Protein AF-A0A2H0A4C7-F1 (afdb_monomer_lite)

Secondary structure (DSSP, 8-state):
--------PPPHHHHHHTSTT-------SHHHHHHHHHHHHHHHHHHHHHHHHTTTS-HHHHHHHHHHHHHHHHHHHHHHHHHHHHTT------HHHHHHHHHHTT-----------

Foldseek 3Di:
DDPPPPPPDDDPVRVQCPDPPDDDDDDPDPVVVVVVVVVVVCVVVVVVLVVCCVPPDDCVVSVVVVVVVLVVVLVVVVVVVVVCVVVVHDDDDDPVSVVVVCVVVVNPPPPDDDDDD

Structure (mmCIF, N/CA/C/O backbone):
data_AF-A0A2H0A4C7-F1
#
_entry.id   AF-A0A2H0A4C7-F1
#
loop_
_atom_site.group_PDB
_atom_site.id
_atom_site.type_symbol
_atom_site.label_atom_id
_atom_site.label_alt_id
_atom_site.label_comp_id
_atom_site.label_asym_id
_atom_site.label_entity_id
_atom_site.label_seq_id
_atom_site.pdbx_PDB_ins_code
_atom_site.Cartn_x
_atom_site.Cartn_y
_atom_site.Cartn_z
_atom_site.occupancy
_atom_site.B_iso_or_equiv
_atom_site.auth_seq_id
_atom_site.auth_comp_id
_atom_site.auth_asym_id
_atom_site.auth_atom_id
_atom_site.pdbx_PDB_model_num
ATOM 1 N N . MET A 1 1 ? 26.848 44.836 -17.345 1.00 41.00 1 MET A N 1
ATOM 2 C CA . MET A 1 1 ? 26.054 43.638 -17.680 1.00 41.00 1 MET A CA 1
ATOM 3 C C . MET A 1 1 ? 26.063 42.767 -16.439 1.00 41.00 1 MET A C 1
ATOM 5 O O . MET A 1 1 ? 27.099 42.213 -16.112 1.00 41.00 1 MET A O 1
ATOM 9 N N . THR A 1 2 ? 24.997 42.827 -15.647 1.00 44.28 2 THR A N 1
ATOM 10 C CA . THR A 1 2 ? 24.895 42.146 -14.350 1.00 44.28 2 THR A CA 1
ATOM 11 C C . THR A 1 2 ? 24.434 40.711 -14.560 1.00 44.28 2 THR A C 1
ATOM 13 O O . THR A 1 2 ? 23.255 40.490 -14.827 1.00 44.28 2 THR A O 1
ATOM 16 N N . ASP A 1 3 ? 25.358 39.763 -14.414 1.00 50.16 3 ASP A N 1
ATOM 17 C CA . ASP A 1 3 ? 25.039 38.367 -14.116 1.00 50.16 3 ASP A CA 1
ATOM 18 C C . ASP A 1 3 ? 24.463 38.318 -12.696 1.00 50.16 3 ASP A C 1
ATOM 20 O O . ASP A 1 3 ? 25.186 38.291 -11.699 1.00 50.16 3 ASP A O 1
ATOM 24 N N . GLN A 1 4 ? 23.137 38.390 -12.588 1.00 51.06 4 GLN A N 1
ATOM 25 C CA . GLN A 1 4 ? 22.457 37.974 -11.369 1.00 51.06 4 GLN A CA 1
ATOM 26 C C . GLN A 1 4 ? 22.345 36.457 -11.419 1.00 51.06 4 GLN A C 1
ATOM 28 O O . GLN A 1 4 ? 21.366 35.906 -11.916 1.00 51.06 4 GLN A O 1
ATOM 33 N N . ASN A 1 5 ? 23.378 35.797 -10.903 1.00 56.12 5 ASN A N 1
ATOM 34 C CA . ASN A 1 5 ? 23.313 34.398 -10.521 1.00 56.12 5 ASN A CA 1
ATOM 35 C C . ASN A 1 5 ? 22.269 34.294 -9.396 1.00 56.12 5 ASN A C 1
ATOM 37 O O . ASN A 1 5 ? 22.559 34.549 -8.227 1.00 56.12 5 ASN A O 1
ATOM 41 N N . GLN A 1 6 ? 21.013 34.050 -9.772 1.00 57.16 6 GLN A N 1
ATOM 42 C CA . GLN A 1 6 ? 19.951 33.741 -8.828 1.00 57.16 6 GLN A CA 1
ATOM 43 C C . GLN A 1 6 ? 20.230 32.342 -8.298 1.00 57.16 6 GLN A C 1
ATOM 45 O O . GLN A 1 6 ? 19.852 31.345 -8.910 1.00 57.16 6 GLN A O 1
ATOM 50 N N . ASP A 1 7 ? 20.899 32.287 -7.151 1.00 58.66 7 ASP A N 1
ATOM 51 C CA . ASP A 1 7 ? 20.872 31.130 -6.268 1.00 58.66 7 ASP A CA 1
ATOM 52 C C . ASP A 1 7 ? 19.420 30.978 -5.782 1.00 58.66 7 ASP A C 1
ATOM 54 O O . ASP A 1 7 ? 19.006 31.479 -4.733 1.00 58.66 7 ASP A O 1
ATOM 58 N N . ALA A 1 8 ? 18.583 30.380 -6.630 1.00 68.50 8 ALA A N 1
ATOM 59 C CA . ALA A 1 8 ? 17.245 29.977 -6.262 1.00 68.50 8 ALA A CA 1
ATOM 60 C C . ALA A 1 8 ? 17.425 28.850 -5.248 1.00 68.50 8 ALA A C 1
ATOM 62 O O . ALA A 1 8 ? 17.755 27.721 -5.610 1.00 68.50 8 ALA A O 1
ATOM 63 N N . GLY A 1 9 ? 17.286 29.191 -3.965 1.00 74.50 9 GLY A N 1
ATOM 64 C CA . GLY A 1 9 ? 17.350 28.226 -2.875 1.00 74.50 9 GLY A CA 1
ATOM 65 C C . GLY A 1 9 ? 16.473 26.996 -3.153 1.00 74.50 9 GLY A C 1
ATOM 66 O O . GLY A 1 9 ? 15.562 27.055 -3.985 1.00 74.50 9 GLY A O 1
ATOM 67 N N . PRO A 1 10 ? 16.734 25.873 -2.463 1.00 78.25 10 PRO A N 1
ATOM 68 C CA . PRO A 1 10 ? 16.099 24.600 -2.770 1.00 78.25 10 PRO A CA 1
ATOM 69 C C . PRO A 1 10 ? 14.579 24.750 -2.825 1.00 78.25 10 PRO A C 1
ATOM 71 O O . PRO A 1 10 ? 13.953 25.341 -1.942 1.00 78.25 10 PRO A O 1
ATOM 74 N N . SER A 1 11 ? 13.985 24.208 -3.882 1.00 79.50 11 SER A N 1
ATOM 75 C CA . SER A 1 11 ? 12.546 24.222 -4.090 1.00 79.50 11 SER A CA 1
ATOM 76 C C . SER A 1 11 ? 11.823 23.558 -2.915 1.00 79.50 11 SER A C 1
ATOM 78 O O . SER A 1 11 ? 12.353 22.681 -2.230 1.00 79.50 11 SER A O 1
ATOM 80 N N . ARG A 1 12 ? 10.552 23.919 -2.700 1.00 76.44 12 ARG A N 1
ATOM 81 C CA . ARG A 1 12 ? 9.702 23.312 -1.658 1.00 76.44 12 ARG A CA 1
ATOM 82 C C . ARG A 1 12 ? 9.726 21.776 -1.696 1.00 76.44 12 ARG A C 1
ATOM 84 O O . ARG A 1 12 ? 9.664 21.139 -0.648 1.00 76.44 12 ARG A O 1
ATOM 91 N N . TRP A 1 13 ? 9.815 21.191 -2.888 1.00 73.94 13 TRP A N 1
ATOM 92 C CA . TRP A 1 13 ? 9.877 19.743 -3.082 1.00 73.94 13 TRP A CA 1
ATOM 93 C C . TRP A 1 13 ? 11.228 19.152 -2.683 1.00 73.94 13 TRP A C 1
ATOM 95 O O . TRP A 1 13 ? 11.253 18.086 -2.078 1.00 73.94 13 TRP A O 1
ATOM 105 N N . GLU A 1 14 ? 12.332 19.856 -2.937 1.00 74.44 14 GLU A N 1
ATOM 106 C CA . GLU A 1 14 ? 13.662 19.455 -2.468 1.00 74.44 14 GLU A CA 1
ATOM 107 C C . GLU A 1 14 ? 13.789 19.571 -0.950 1.00 74.44 14 GLU A C 1
ATOM 109 O O . GLU A 1 14 ? 14.387 18.700 -0.325 1.00 74.44 14 GLU A O 1
ATOM 114 N N . ILE A 1 15 ? 13.196 20.601 -0.340 1.00 78.06 15 ILE A N 1
ATOM 115 C CA . ILE A 1 15 ? 13.140 20.739 1.122 1.00 78.06 15 ILE A CA 1
ATOM 116 C C . ILE A 1 15 ? 12.343 19.576 1.723 1.00 78.06 15 ILE A C 1
ATOM 118 O O . ILE A 1 15 ? 12.832 18.897 2.619 1.00 78.06 15 ILE A O 1
ATOM 122 N N . LEU A 1 16 ? 11.155 19.286 1.183 1.00 75.12 16 LEU A N 1
ATOM 123 C CA . LEU A 1 16 ? 10.336 18.163 1.646 1.00 75.12 16 LEU A CA 1
ATOM 124 C C . LEU A 1 16 ? 11.023 16.813 1.423 1.00 75.12 16 LEU A C 1
ATOM 126 O O . LEU A 1 16 ? 10.935 15.953 2.288 1.00 75.12 16 LEU A O 1
ATOM 130 N N . ALA A 1 17 ? 11.740 16.616 0.315 1.00 74.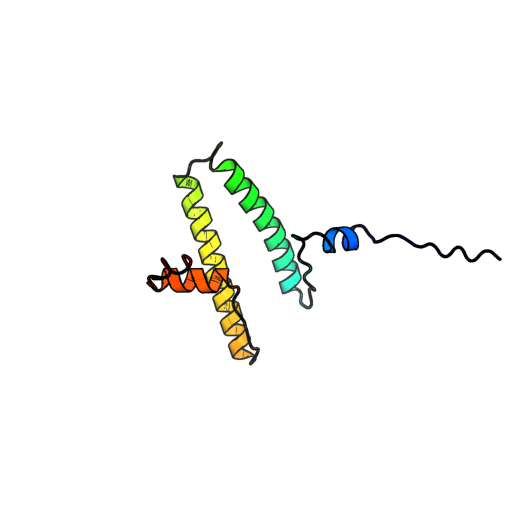56 17 ALA A N 1
ATOM 131 C CA . ALA A 1 17 ? 12.488 15.385 0.059 1.00 74.56 17 ALA A CA 1
ATOM 132 C C . ALA A 1 17 ? 13.660 15.173 1.036 1.00 74.56 17 ALA A C 1
ATOM 134 O O . ALA A 1 17 ? 14.092 14.036 1.224 1.00 74.56 17 ALA A O 1
ATOM 135 N N . ARG A 1 18 ? 14.163 16.245 1.664 1.00 77.56 18 ARG A N 1
ATOM 136 C CA . ARG A 1 18 ? 15.215 16.190 2.694 1.00 77.56 18 ARG A CA 1
ATOM 137 C C . ARG A 1 18 ? 14.682 15.823 4.081 1.00 77.56 18 ARG A C 1
ATOM 139 O O . ARG A 1 18 ? 15.479 15.490 4.956 1.00 77.56 18 ARG A O 1
ATOM 146 N N . GLU A 1 19 ? 13.368 15.854 4.294 1.00 82.00 19 GLU A N 1
ATOM 147 C CA . GLU A 1 19 ? 12.765 15.437 5.561 1.00 82.00 19 GLU A CA 1
ATOM 148 C C . GLU A 1 19 ? 13.007 13.944 5.819 1.00 82.00 19 GLU A C 1
ATOM 150 O O . GLU A 1 19 ? 12.793 13.098 4.950 1.00 82.00 19 GLU A O 1
ATOM 155 N N . ARG A 1 20 ? 13.378 13.58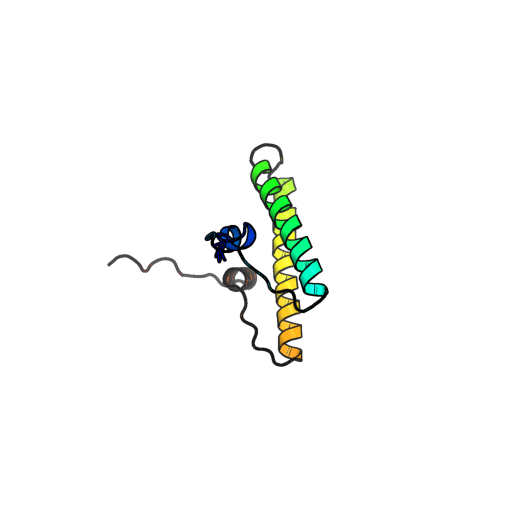6 7.057 1.00 73.12 20 ARG A N 1
ATOM 156 C CA . ARG A 1 20 ? 13.718 12.199 7.456 1.00 73.12 20 ARG A CA 1
ATOM 157 C C . ARG A 1 20 ? 12.629 11.176 7.097 1.00 73.12 20 ARG A C 1
ATOM 159 O O . ARG A 1 20 ? 12.912 10.004 6.814 1.00 73.12 20 ARG A O 1
ATOM 166 N N . ASN A 1 21 ? 11.378 11.626 7.121 1.00 78.31 21 ASN A N 1
ATOM 167 C CA . ASN A 1 21 ? 10.198 10.795 6.912 1.00 78.31 21 ASN A CA 1
ATOM 168 C C . ASN A 1 21 ? 9.654 10.870 5.481 1.00 78.31 21 ASN A C 1
ATOM 170 O O . ASN A 1 21 ? 8.736 10.121 5.150 1.00 78.31 21 ASN A O 1
ATOM 174 N N . ALA A 1 22 ? 10.213 11.728 4.626 1.00 80.12 22 ALA A N 1
ATOM 175 C CA . ALA A 1 22 ? 9.826 11.767 3.230 1.00 80.12 22 ALA A CA 1
ATOM 176 C C . ALA A 1 22 ? 10.379 10.551 2.481 1.00 80.12 22 ALA A C 1
ATOM 178 O O . ALA A 1 22 ? 11.467 10.028 2.755 1.00 80.12 22 ALA A O 1
ATOM 179 N N . ARG A 1 23 ? 9.585 10.067 1.530 1.00 81.50 23 ARG A N 1
ATOM 180 C CA . ARG A 1 23 ? 9.957 9.005 0.600 1.00 81.50 23 ARG A CA 1
ATOM 181 C C . ARG A 1 23 ? 9.613 9.494 -0.796 1.00 81.50 23 ARG A C 1
ATOM 183 O O . ARG A 1 23 ? 8.486 9.919 -1.035 1.00 81.50 23 ARG A O 1
ATOM 190 N N . VAL A 1 24 ? 10.594 9.458 -1.689 1.00 81.88 24 VAL A N 1
ATOM 191 C CA . VAL A 1 24 ? 10.427 9.838 -3.093 1.00 81.88 24 VAL A CA 1
ATOM 192 C C . VAL A 1 24 ? 10.323 8.559 -3.913 1.00 81.88 24 VAL A C 1
ATOM 194 O O . VAL A 1 24 ? 11.173 7.679 -3.789 1.00 81.88 24 VAL A O 1
ATOM 197 N N . VAL A 1 25 ? 9.275 8.453 -4.729 1.00 84.62 25 VAL A N 1
ATOM 198 C CA . VAL A 1 25 ? 9.060 7.333 -5.652 1.00 84.62 25 VAL A CA 1
ATOM 199 C C . VAL A 1 25 ? 9.091 7.877 -7.073 1.00 84.62 25 VAL A C 1
ATOM 201 O O . VAL A 1 25 ? 8.308 8.761 -7.420 1.00 84.62 25 VAL A O 1
ATOM 204 N N . LEU A 1 26 ? 9.996 7.348 -7.895 1.00 84.94 26 LEU A N 1
ATOM 205 C CA . LEU A 1 26 ? 10.013 7.627 -9.327 1.00 84.94 26 LEU A CA 1
ATOM 206 C C . LEU A 1 26 ? 9.000 6.710 -10.017 1.00 84.94 26 LEU A C 1
ATOM 208 O O . LEU A 1 26 ? 9.131 5.487 -9.995 1.00 84.94 26 LEU A O 1
ATOM 212 N N . CYS A 1 27 ? 7.964 7.309 -10.600 1.00 88.38 27 CYS A N 1
ATOM 213 C CA . CYS A 1 27 ? 6.892 6.581 -11.270 1.00 88.38 27 CYS A CA 1
ATOM 214 C C . CYS A 1 27 ? 7.270 6.344 -12.736 1.00 88.38 27 CYS A C 1
ATOM 216 O O . CYS A 1 27 ? 7.171 7.253 -13.555 1.00 88.38 27 CYS A O 1
ATOM 218 N N . HIS A 1 28 ? 7.713 5.130 -13.067 1.00 90.25 28 HIS A N 1
ATOM 219 C CA . HIS A 1 28 ? 8.069 4.760 -14.444 1.00 90.25 28 HIS A CA 1
ATOM 220 C C . HIS A 1 28 ? 6.902 4.149 -15.235 1.00 90.25 28 HIS A C 1
ATOM 222 O O . HIS A 1 28 ? 6.994 4.020 -16.453 1.00 90.25 28 HIS A O 1
ATOM 228 N N . THR A 1 29 ? 5.807 3.779 -14.563 1.00 92.56 29 THR A N 1
ATOM 229 C CA . THR A 1 29 ? 4.626 3.154 -15.174 1.00 92.56 29 THR A CA 1
ATOM 230 C C . THR A 1 29 ? 3.331 3.809 -14.683 1.00 92.56 29 THR A C 1
ATOM 232 O O . THR A 1 29 ? 3.300 4.284 -13.542 1.00 92.56 29 THR A O 1
ATOM 235 N N . PRO A 1 30 ? 2.248 3.803 -15.491 1.00 91.75 30 PRO A N 1
ATOM 236 C CA . PRO A 1 30 ? 0.923 4.275 -15.076 1.00 91.75 30 PRO A CA 1
ATOM 237 C C . PRO A 1 30 ? 0.447 3.668 -13.748 1.00 91.75 30 PRO A C 1
ATOM 239 O O . PRO A 1 30 ? -0.011 4.399 -12.872 1.00 91.75 30 PRO A O 1
ATOM 242 N N . ASP A 1 31 ? 0.662 2.365 -13.546 1.00 90.69 31 ASP A N 1
ATOM 243 C CA . ASP A 1 31 ? 0.262 1.653 -12.322 1.00 90.69 31 ASP A CA 1
ATOM 244 C C . ASP A 1 31 ? 0.917 2.236 -11.061 1.00 90.69 31 ASP A C 1
ATOM 246 O O . ASP A 1 31 ? 0.311 2.284 -9.987 1.00 90.69 31 ASP A O 1
ATOM 250 N N . THR A 1 32 ? 2.150 2.740 -11.188 1.00 91.56 32 THR A N 1
ATOM 251 C CA . THR A 1 32 ? 2.877 3.353 -10.069 1.00 91.56 32 THR A CA 1
ATOM 252 C C . THR A 1 32 ? 2.259 4.696 -9.664 1.00 91.56 32 THR A C 1
ATOM 254 O O . THR A 1 32 ? 2.252 5.032 -8.476 1.00 91.56 32 THR A O 1
ATOM 257 N N . TYR A 1 33 ? 1.681 5.449 -10.609 1.00 90.44 33 TYR A N 1
ATOM 258 C CA . TYR A 1 33 ? 0.966 6.692 -10.293 1.00 90.44 33 TYR A CA 1
ATOM 259 C C . TYR A 1 33 ? -0.285 6.404 -9.465 1.00 90.44 33 TYR A C 1
ATOM 261 O O . TYR A 1 33 ? -0.449 6.980 -8.388 1.00 90.44 33 TYR A O 1
ATOM 269 N N . THR A 1 34 ? -1.112 5.451 -9.903 1.00 93.12 34 THR A N 1
ATOM 270 C CA . THR A 1 34 ? -2.303 5.026 -9.156 1.00 93.12 34 THR A CA 1
ATOM 271 C C . THR A 1 34 ? -1.934 4.517 -7.765 1.00 93.12 34 THR A C 1
ATOM 273 O O . THR A 1 34 ? -2.546 4.919 -6.776 1.00 93.12 34 THR A O 1
ATOM 276 N N . LEU A 1 35 ? -0.885 3.696 -7.649 1.00 93.62 35 LEU A N 1
ATOM 277 C CA . LEU A 1 35 ? -0.415 3.208 -6.352 1.00 93.62 35 LEU A CA 1
ATOM 278 C C . LEU A 1 35 ? 0.035 4.348 -5.428 1.00 93.62 35 LEU A C 1
ATOM 280 O O . LEU A 1 35 ? -0.237 4.313 -4.227 1.00 93.62 35 LEU A O 1
ATOM 284 N N 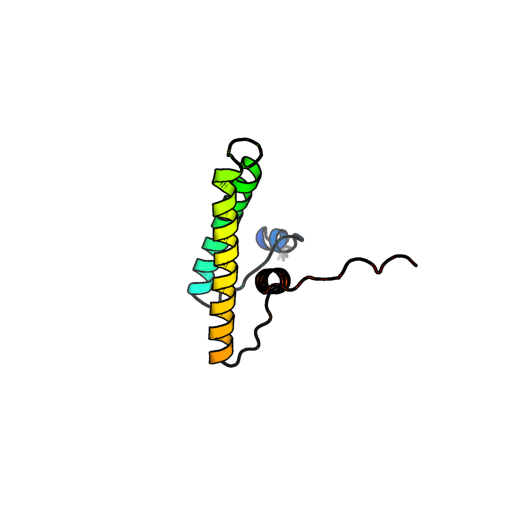. THR A 1 36 ? 0.689 5.377 -5.967 1.00 91.75 36 THR A N 1
ATOM 285 C CA . THR A 1 36 ? 1.114 6.548 -5.187 1.00 91.75 36 THR A CA 1
ATOM 286 C C . THR A 1 36 ? -0.088 7.342 -4.669 1.00 91.75 36 THR A C 1
ATOM 288 O O . THR A 1 36 ? -0.115 7.747 -3.503 1.00 91.75 36 THR A O 1
ATOM 291 N N . GLU A 1 37 ? -1.123 7.523 -5.492 1.00 91.56 37 GLU A N 1
ATOM 292 C CA . GLU A 1 37 ? -2.365 8.181 -5.074 1.00 91.56 37 GLU A CA 1
ATOM 293 C C . GLU A 1 37 ? -3.114 7.384 -4.003 1.00 91.56 37 GLU A C 1
ATOM 295 O O . GLU A 1 37 ? -3.551 7.962 -3.000 1.00 91.56 37 GLU A O 1
ATOM 300 N N . LEU A 1 38 ? -3.206 6.061 -4.173 1.00 95.25 38 LEU A N 1
ATOM 301 C CA . LEU A 1 38 ? -3.779 5.155 -3.179 1.00 95.25 38 LEU A CA 1
ATOM 302 C C . LEU A 1 38 ? -2.996 5.207 -1.869 1.00 95.25 38 LEU A C 1
ATOM 304 O O . LEU A 1 38 ? -3.601 5.341 -0.811 1.00 95.25 38 LEU A O 1
ATOM 308 N N . THR A 1 39 ? -1.663 5.193 -1.931 1.00 93.56 39 THR A N 1
ATOM 309 C CA . THR A 1 39 ? -0.790 5.284 -0.750 1.00 93.56 39 THR A CA 1
ATOM 310 C C . THR A 1 39 ? -1.032 6.584 0.017 1.00 93.56 39 THR A C 1
ATOM 312 O O . THR A 1 39 ? -1.146 6.572 1.243 1.00 93.56 39 THR A O 1
ATOM 315 N N . ARG A 1 40 ? -1.186 7.713 -0.688 1.00 91.94 40 ARG A N 1
ATOM 316 C CA . ARG A 1 40 ? -1.508 9.009 -0.071 1.00 91.94 40 ARG A CA 1
ATOM 317 C C . ARG A 1 40 ? -2.871 8.994 0.628 1.00 91.94 40 ARG A C 1
ATOM 319 O O . ARG A 1 40 ? -3.012 9.559 1.714 1.00 91.94 40 ARG A O 1
ATOM 326 N N . SER A 1 41 ? -3.880 8.392 0.003 1.00 95.69 41 SER A N 1
ATOM 327 C CA . SER A 1 41 ? -5.220 8.266 0.589 1.00 95.69 41 SER A CA 1
ATOM 328 C C . SER A 1 41 ? -5.222 7.312 1.786 1.00 95.69 41 SER A C 1
ATOM 330 O O . SER A 1 41 ? -5.824 7.625 2.813 1.00 95.69 41 SER A O 1
ATOM 332 N N . ALA A 1 42 ? -4.486 6.205 1.688 1.00 96.06 42 ALA A N 1
ATOM 333 C CA . ALA A 1 42 ? -4.309 5.229 2.751 1.00 96.06 42 ALA A CA 1
ATOM 334 C C . ALA A 1 42 ? -3.621 5.834 3.982 1.00 96.06 42 ALA A C 1
ATOM 336 O O . ALA A 1 42 ? -4.135 5.661 5.082 1.00 96.06 42 ALA A O 1
ATOM 337 N N . ASP A 1 43 ? -2.535 6.608 3.829 1.00 93.81 43 ASP A N 1
ATOM 338 C CA . ASP A 1 43 ? -1.882 7.289 4.966 1.00 93.81 43 ASP A CA 1
ATOM 339 C C . ASP A 1 43 ? -2.869 8.184 5.724 1.00 93.81 43 ASP A C 1
ATOM 341 O O . ASP A 1 43 ? -2.985 8.112 6.948 1.00 93.81 43 ASP A O 1
ATOM 345 N N . ARG A 1 44 ? -3.645 8.984 4.983 1.00 95.00 44 ARG A N 1
ATOM 346 C CA . ARG A 1 44 ? -4.647 9.879 5.568 1.00 95.00 44 ARG A CA 1
ATOM 347 C C . ARG A 1 44 ? -5.734 9.107 6.311 1.00 95.00 44 ARG A C 1
ATOM 349 O O . ARG A 1 44 ? -6.082 9.486 7.428 1.00 95.00 44 ARG A O 1
ATOM 356 N N . ALA A 1 45 ? -6.265 8.054 5.695 1.00 95.50 45 ALA A N 1
ATOM 357 C CA . ALA A 1 45 ? -7.313 7.228 6.282 1.00 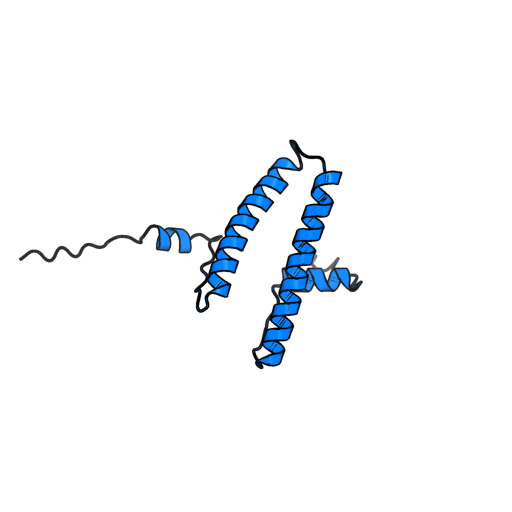95.50 45 ALA A CA 1
ATOM 358 C C . ALA A 1 45 ? -6.812 6.500 7.535 1.00 95.50 45 ALA A C 1
ATOM 360 O O . ALA A 1 45 ? -7.448 6.580 8.579 1.00 95.50 45 ALA A O 1
ATOM 361 N N . MET A 1 46 ? -5.641 5.865 7.465 1.00 95.25 46 MET A N 1
ATOM 362 C CA . MET A 1 46 ? -5.061 5.105 8.574 1.00 95.25 46 MET A CA 1
ATOM 363 C C . MET A 1 46 ? -4.662 5.998 9.743 1.00 95.25 46 MET A C 1
ATOM 365 O O . MET A 1 46 ? -4.851 5.608 10.894 1.00 95.25 46 MET A O 1
ATOM 369 N N . ARG A 1 47 ? -4.155 7.205 9.468 1.00 93.88 47 ARG A N 1
ATOM 370 C CA . ARG A 1 47 ? -3.909 8.214 10.503 1.00 93.88 47 ARG A CA 1
ATOM 371 C C . ARG A 1 47 ? -5.209 8.605 11.197 1.00 93.88 47 ARG A C 1
ATOM 373 O O . ARG A 1 47 ? -5.314 8.456 12.407 1.00 93.88 47 ARG A O 1
ATOM 380 N N . ALA A 1 48 ? -6.223 9.004 10.426 1.00 93.88 48 ALA A N 1
ATOM 381 C CA . ALA A 1 48 ? -7.520 9.385 10.978 1.00 93.88 48 ALA A CA 1
ATOM 382 C C . ALA A 1 48 ? -8.186 8.241 11.760 1.00 93.88 48 ALA A C 1
ATOM 384 O O . ALA A 1 48 ? -8.788 8.486 12.801 1.00 93.88 48 ALA A O 1
ATOM 385 N N . LEU A 1 49 ? -8.065 7.001 11.282 1.00 93.81 49 LEU A N 1
ATOM 386 C CA . LEU A 1 49 ? -8.603 5.820 11.949 1.00 93.81 49 LEU A CA 1
ATOM 387 C C . LEU A 1 49 ? -7.917 5.601 13.302 1.00 93.81 49 LEU A C 1
ATOM 389 O O . LEU A 1 49 ? -8.605 5.484 14.314 1.00 93.81 49 LEU A O 1
ATOM 393 N N . ARG A 1 50 ? -6.576 5.633 13.342 1.00 91.88 50 ARG A N 1
ATOM 394 C CA . ARG A 1 50 ? -5.783 5.496 14.579 1.00 91.88 50 ARG A CA 1
ATOM 395 C C . ARG A 1 50 ? -6.093 6.594 15.593 1.00 91.88 50 ARG A C 1
ATOM 397 O O . ARG A 1 50 ? -6.314 6.283 16.759 1.00 91.88 50 ARG A O 1
ATOM 404 N N . ASP A 1 51 ? -6.179 7.844 15.145 1.00 91.69 51 ASP A N 1
ATOM 405 C CA . ASP A 1 51 ? -6.489 8.988 16.013 1.00 91.69 51 ASP A CA 1
ATOM 406 C C . ASP A 1 51 ? -7.902 8.870 16.621 1.00 91.69 51 ASP A C 1
ATOM 408 O O . ASP A 1 51 ? -8.161 9.291 17.752 1.00 91.69 51 ASP A O 1
ATOM 412 N N . ARG A 1 52 ? -8.836 8.264 15.876 1.00 91.25 52 ARG A N 1
ATOM 413 C CA . ARG A 1 52 ? -10.237 8.108 16.286 1.00 91.25 52 ARG A CA 1
ATOM 414 C C . ARG A 1 52 ? -10.526 6.849 17.098 1.00 91.25 52 ARG A C 1
ATOM 416 O O . ARG A 1 52 ? -11.503 6.853 17.843 1.00 91.25 52 ARG A O 1
ATOM 423 N N . THR A 1 53 ? -9.678 5.821 17.011 1.00 85.88 53 THR A N 1
ATOM 424 C CA . THR A 1 53 ? -9.866 4.525 17.702 1.00 85.88 53 THR A CA 1
ATOM 425 C C . THR A 1 53 ? -9.933 4.677 19.224 1.00 85.88 53 THR A C 1
ATOM 427 O O . THR A 1 53 ? -10.607 3.911 19.894 1.00 85.88 53 THR A O 1
ATOM 430 N N . PHE A 1 54 ? -9.247 5.676 19.785 1.00 75.38 54 PHE A N 1
ATOM 431 C CA . PHE A 1 54 ? -9.206 5.907 21.235 1.00 75.38 54 PHE A CA 1
ATOM 432 C C . PHE A 1 54 ? -10.077 7.081 21.694 1.00 75.38 54 PHE A C 1
ATOM 434 O O . PHE A 1 54 ? -10.025 7.463 22.860 1.00 75.38 54 PHE A O 1
ATOM 441 N N . THR A 1 55 ? -10.840 7.691 20.783 1.00 85.00 55 THR A N 1
ATOM 442 C CA . THR A 1 55 ? -11.608 8.911 21.075 1.00 85.00 55 THR A CA 1
ATOM 443 C C . THR A 1 55 ? -13.081 8.802 20.708 1.00 85.00 55 THR A C 1
ATOM 445 O O . THR A 1 55 ? -13.926 9.199 21.501 1.00 85.00 55 THR A O 1
ATOM 448 N N . SER A 1 56 ? -13.401 8.303 19.511 1.00 88.31 56 SER A N 1
ATOM 449 C CA . SER A 1 56 ? -14.745 8.413 18.920 1.00 88.31 56 SER A CA 1
ATOM 450 C C . SER A 1 56 ? -15.273 7.134 18.275 1.00 88.31 56 SER A C 1
ATOM 452 O O . SER A 1 56 ? -16.474 7.049 18.040 1.00 88.31 56 SER A O 1
ATOM 454 N N . LEU A 1 57 ? -14.412 6.159 17.983 1.00 90.25 57 LEU A N 1
ATOM 455 C CA . LEU A 1 57 ? -14.785 4.875 17.389 1.00 90.25 57 LEU A CA 1
ATOM 456 C C . LEU A 1 57 ? -14.497 3.741 18.371 1.00 90.25 57 LEU A C 1
ATOM 458 O O . LEU A 1 57 ? -13.546 3.838 19.145 1.00 90.25 57 LEU A O 1
ATOM 462 N N . SER A 1 58 ? -15.295 2.672 18.331 1.00 90.31 58 SER A N 1
ATOM 463 C CA . SER A 1 58 ? -15.040 1.487 19.156 1.00 90.31 58 SER A CA 1
ATOM 464 C C . SER A 1 58 ? -13.907 0.634 18.575 1.00 90.31 58 SER A C 1
ATOM 466 O O . SER A 1 58 ? -13.670 0.608 17.364 1.00 90.31 58 SER A O 1
ATOM 468 N N . ILE A 1 59 ? -13.188 -0.083 19.440 1.00 88.56 59 ILE A N 1
ATOM 469 C CA . ILE A 1 59 ? -12.093 -0.963 19.009 1.00 88.56 59 ILE A CA 1
ATOM 470 C C . ILE A 1 59 ? -12.653 -2.130 18.188 1.00 88.56 59 ILE A C 1
ATOM 472 O O . ILE A 1 59 ? -12.030 -2.553 17.216 1.00 88.56 59 ILE A O 1
ATOM 476 N N . GLU A 1 60 ? -13.837 -2.620 18.549 1.00 90.19 60 GLU A N 1
ATOM 477 C CA . GLU A 1 60 ? -14.529 -3.725 17.893 1.00 90.19 60 GLU A CA 1
ATOM 478 C C . GLU A 1 60 ? -14.878 -3.402 16.434 1.00 90.19 60 GLU A C 1
ATOM 480 O O . GLU A 1 60 ? -14.745 -4.265 15.570 1.00 90.19 60 GLU A O 1
ATOM 485 N N . GLU A 1 61 ? -15.263 -2.158 16.137 1.00 89.56 61 GLU A N 1
ATOM 486 C CA . GLU A 1 61 ? -15.552 -1.708 14.768 1.00 89.56 61 GLU A CA 1
ATOM 487 C C . GLU A 1 61 ? -14.280 -1.471 13.947 1.00 89.56 61 GLU A C 1
ATOM 489 O O . GLU A 1 61 ? -14.255 -1.680 12.734 1.00 89.56 61 GLU A O 1
ATOM 494 N N . VAL A 1 62 ? -13.211 -1.020 14.600 1.00 92.75 62 VAL A N 1
ATOM 495 C CA . VAL A 1 62 ? -11.989 -0.584 13.921 1.00 92.75 62 VAL A CA 1
ATOM 496 C C . VAL A 1 62 ? -11.004 -1.735 13.687 1.00 92.75 62 VAL A C 1
ATOM 498 O O . VAL A 1 62 ? -10.318 -1.769 12.663 1.00 92.75 62 VAL A O 1
ATOM 501 N N . SER A 1 63 ? -10.925 -2.692 14.613 1.00 92.81 63 SER A N 1
ATOM 502 C CA . SER A 1 63 ? -9.992 -3.823 14.549 1.00 92.81 63 SER A CA 1
ATOM 503 C C . SER A 1 63 ? -10.105 -4.635 13.243 1.00 92.81 63 SER A C 1
ATOM 505 O O . SER A 1 63 ? -9.068 -4.854 12.605 1.00 92.81 63 SER A O 1
ATOM 507 N N . PRO A 1 64 ? -11.312 -4.993 12.748 1.00 95.19 64 PRO A N 1
ATOM 508 C CA . PRO A 1 64 ? -11.455 -5.695 11.472 1.00 95.19 64 PRO A CA 1
ATOM 509 C C . PRO A 1 64 ? -10.877 -4.916 10.284 1.00 95.19 64 PRO A C 1
ATOM 511 O O . PRO A 1 64 ? -10.253 -5.513 9.410 1.00 95.19 64 PRO A O 1
ATOM 514 N N . LEU A 1 65 ? -11.010 -3.584 10.274 1.00 95.56 65 LEU A N 1
ATOM 515 C CA . LEU A 1 65 ? -10.475 -2.734 9.205 1.00 95.56 65 LEU A CA 1
ATOM 516 C C . LEU A 1 65 ? -8.943 -2.696 9.219 1.00 95.56 65 LEU A C 1
ATOM 518 O O . LEU A 1 65 ? -8.310 -2.721 8.163 1.00 95.56 65 LEU A O 1
ATOM 522 N N . PHE A 1 66 ? -8.325 -2.664 10.406 1.00 93.62 66 PHE A N 1
ATOM 523 C CA . PHE A 1 66 ? -6.869 -2.777 10.515 1.00 93.62 66 PHE A CA 1
ATOM 524 C C . PHE A 1 66 ? -6.367 -4.128 10.007 1.00 93.62 66 PHE A C 1
ATOM 526 O O . PHE A 1 66 ? -5.345 -4.177 9.316 1.00 93.62 66 PHE A O 1
ATOM 533 N N . GLN A 1 67 ? -7.078 -5.206 10.336 1.00 93.50 67 GLN A N 1
ATOM 534 C CA . GLN A 1 67 ? -6.736 -6.545 9.876 1.00 93.50 67 GLN A CA 1
ATOM 535 C C . GLN A 1 67 ? -6.844 -6.646 8.349 1.00 93.50 67 GLN A C 1
ATOM 537 O O . GLN A 1 67 ? -5.868 -7.006 7.693 1.00 93.50 67 GLN A O 1
ATOM 542 N N . GLU A 1 68 ? -7.969 -6.218 7.772 1.00 95.88 68 GLU A N 1
ATOM 543 C CA . GLU A 1 68 ? -8.194 -6.230 6.323 1.00 95.88 68 GLU A CA 1
ATOM 544 C C . GLU A 1 68 ? -7.146 -5.402 5.562 1.00 95.88 68 GLU A C 1
ATOM 546 O O . GLU A 1 68 ? -6.641 -5.825 4.514 1.00 95.88 68 GLU A O 1
ATOM 551 N N . TYR A 1 69 ? -6.774 -4.236 6.098 1.00 95.56 69 TYR A N 1
ATOM 552 C CA . TYR A 1 69 ? -5.726 -3.397 5.523 1.00 95.56 69 TYR A CA 1
ATOM 553 C C . TYR A 1 69 ? -4.375 -4.127 5.485 1.00 95.56 69 TYR A C 1
ATOM 555 O O . TYR A 1 69 ? -3.712 -4.156 4.445 1.00 95.56 69 TYR A O 1
ATOM 563 N N . ASN A 1 70 ? -3.978 -4.762 6.593 1.00 93.56 70 ASN A N 1
ATOM 564 C CA . ASN A 1 70 ? -2.723 -5.511 6.671 1.00 93.56 70 ASN A CA 1
ATOM 565 C C . ASN A 1 70 ? -2.725 -6.733 5.741 1.00 93.56 70 ASN A C 1
ATOM 567 O O . ASN A 1 70 ? -1.764 -6.928 4.995 1.00 93.56 70 ASN A O 1
ATOM 571 N N . ASP A 1 71 ? -3.812 -7.505 5.717 1.00 94.44 71 ASP A N 1
ATOM 572 C CA . ASP A 1 71 ? -3.947 -8.677 4.844 1.00 94.44 71 ASP A CA 1
ATOM 573 C C . ASP A 1 71 ? -3.905 -8.283 3.363 1.00 94.44 71 ASP A C 1
ATOM 575 O O . ASP A 1 71 ? -3.341 -8.985 2.523 1.00 94.44 71 ASP A O 1
ATOM 579 N N . THR A 1 72 ? -4.449 -7.117 3.017 1.00 95.81 72 THR A N 1
ATOM 580 C CA . THR A 1 72 ? -4.363 -6.571 1.657 1.00 95.81 72 THR A CA 1
ATOM 581 C C . THR A 1 72 ? -2.930 -6.212 1.272 1.00 95.81 72 THR A C 1
ATOM 583 O O . THR A 1 72 ? -2.514 -6.513 0.152 1.00 95.81 72 THR A O 1
ATOM 586 N N . ILE A 1 73 ? -2.139 -5.647 2.188 1.00 94.75 73 ILE A N 1
ATOM 587 C CA . ILE A 1 73 ? -0.715 -5.380 1.935 1.00 94.75 73 ILE A CA 1
ATOM 588 C C . ILE A 1 73 ? 0.063 -6.689 1.735 1.00 94.75 73 ILE A C 1
ATOM 590 O O . ILE A 1 73 ? 0.912 -6.760 0.845 1.00 94.75 73 ILE A O 1
ATOM 594 N N . ILE A 1 74 ? -0.227 -7.729 2.522 1.00 94.56 74 ILE A N 1
ATOM 595 C CA . ILE A 1 74 ? 0.421 -9.043 2.386 1.00 94.56 74 ILE A CA 1
ATOM 596 C C . ILE A 1 74 ? 0.086 -9.664 1.026 1.00 94.56 74 ILE A C 1
ATOM 598 O O . ILE A 1 74 ? 0.994 -10.033 0.281 1.00 94.56 74 ILE A O 1
ATOM 602 N N . ARG A 1 75 ? -1.193 -9.673 0.635 1.00 95.56 75 ARG A N 1
ATOM 603 C CA . ARG A 1 75 ? -1.615 -10.138 -0.697 1.00 95.56 75 ARG A CA 1
ATOM 604 C C . ARG A 1 75 ? -0.941 -9.352 -1.821 1.00 95.56 75 ARG A C 1
ATOM 606 O O . ARG A 1 75 ? -0.512 -9.933 -2.815 1.00 95.56 75 ARG A O 1
ATOM 613 N N . PHE A 1 76 ? -0.805 -8.035 -1.670 1.00 95.38 76 PHE A N 1
ATOM 614 C CA . PHE A 1 76 ? -0.108 -7.209 -2.654 1.00 95.38 76 PHE A CA 1
ATOM 615 C C . PHE A 1 76 ? 1.378 -7.580 -2.770 1.00 95.38 76 PHE A C 1
ATOM 617 O O . PHE A 1 76 ? 1.902 -7.706 -3.878 1.00 95.38 76 PHE A O 1
ATOM 624 N N . HIS A 1 77 ? 2.044 -7.836 -1.642 1.00 94.69 77 HIS A N 1
ATOM 625 C CA . HIS A 1 77 ? 3.409 -8.358 -1.614 1.00 94.69 77 HIS A CA 1
ATOM 626 C C . HIS A 1 77 ? 3.544 -9.692 -2.373 1.00 94.69 77 HIS A C 1
ATOM 628 O O . HIS A 1 77 ? 4.464 -9.835 -3.182 1.00 94.69 77 HIS A O 1
ATOM 634 N N . GLU A 1 78 ? 2.623 -10.639 -2.174 1.00 95.50 78 GLU A N 1
ATOM 635 C CA . GLU A 1 78 ? 2.631 -11.927 -2.882 1.00 95.50 78 GLU A CA 1
ATOM 636 C C . GLU A 1 78 ? 2.482 -11.760 -4.400 1.00 95.50 78 GLU A C 1
ATOM 638 O O . GLU A 1 78 ? 3.147 -12.452 -5.175 1.00 95.50 78 GLU A O 1
ATOM 643 N N . VAL A 1 79 ? 1.624 -10.833 -4.842 1.00 96.50 79 VAL A N 1
ATOM 644 C CA . VAL A 1 79 ? 1.458 -10.506 -6.267 1.00 96.50 79 VAL A CA 1
ATOM 645 C C . VAL A 1 79 ? 2.762 -9.961 -6.847 1.00 96.50 79 VAL A C 1
ATOM 647 O O . VAL A 1 79 ? 3.204 -10.443 -7.890 1.00 96.50 79 VAL A O 1
ATOM 650 N N . ILE A 1 80 ? 3.421 -9.026 -6.156 1.00 95.19 80 ILE A N 1
ATOM 651 C CA . ILE A 1 80 ? 4.725 -8.494 -6.582 1.00 95.19 80 ILE A CA 1
ATOM 652 C C . ILE A 1 80 ? 5.754 -9.622 -6.688 1.00 95.19 80 ILE A C 1
ATOM 654 O O . ILE A 1 80 ? 6.451 -9.719 -7.694 1.00 95.19 80 ILE A O 1
ATOM 658 N N . GLN A 1 81 ? 5.827 -10.504 -5.689 1.00 95.94 81 GLN A N 1
ATOM 659 C CA . GLN A 1 81 ? 6.765 -11.625 -5.697 1.00 95.94 81 GLN A CA 1
ATOM 660 C C . GLN A 1 81 ? 6.536 -12.562 -6.892 1.00 95.94 81 GLN A C 1
ATOM 662 O O . GLN A 1 81 ? 7.505 -12.968 -7.534 1.00 95.94 81 GLN A O 1
ATOM 667 N N . LYS A 1 82 ? 5.275 -12.868 -7.226 1.00 97.19 82 LYS A N 1
ATOM 668 C CA . LYS A 1 82 ? 4.918 -13.677 -8.406 1.00 97.19 82 LYS A CA 1
ATOM 669 C C . LYS A 1 82 ? 5.339 -12.999 -9.710 1.00 97.19 82 LYS A C 1
ATOM 671 O O . LYS A 1 82 ? 5.943 -13.654 -10.555 1.00 97.19 82 LYS A O 1
ATOM 676 N N . ILE A 1 83 ? 5.063 -11.700 -9.858 1.00 96.69 83 ILE A N 1
ATOM 677 C CA . ILE A 1 83 ? 5.461 -10.923 -11.043 1.00 96.69 83 ILE A CA 1
ATOM 678 C C . ILE A 1 83 ? 6.983 -10.935 -11.180 1.00 96.69 83 ILE A C 1
ATOM 680 O O . ILE A 1 83 ? 7.495 -11.309 -12.229 1.00 96.69 83 ILE A O 1
ATOM 684 N N . CYS A 1 84 ? 7.709 -10.599 -10.113 1.00 96.50 84 CYS A N 1
ATOM 685 C CA . CYS A 1 84 ? 9.168 -10.589 -10.108 1.00 96.50 84 CYS A CA 1
ATOM 686 C C . CYS A 1 84 ? 9.770 -11.962 -10.435 1.00 96.50 84 CYS A C 1
ATOM 688 O O . CYS A 1 84 ? 10.735 -12.019 -11.189 1.00 96.50 84 CYS A O 1
ATOM 690 N N . GLY A 1 85 ? 9.181 -13.054 -9.937 1.00 96.69 85 GLY A N 1
ATOM 691 C CA . GLY A 1 85 ? 9.596 -14.412 -10.293 1.00 96.69 85 GLY A CA 1
ATOM 692 C C . GLY A 1 85 ? 9.368 -14.751 -11.769 1.00 96.69 85 GLY A C 1
ATOM 693 O O . GLY A 1 85 ? 10.177 -15.455 -12.362 1.00 96.69 85 GLY A O 1
ATOM 694 N N . MET A 1 86 ? 8.308 -14.219 -12.384 1.00 97.50 86 MET A N 1
ATOM 695 C CA . MET A 1 86 ? 8.024 -14.415 -13.810 1.00 97.50 86 MET A CA 1
ATOM 696 C C . MET A 1 86 ? 9.011 -13.671 -14.718 1.00 97.50 86 MET A C 1
ATOM 698 O O . MET A 1 86 ? 9.343 -14.173 -15.788 1.00 97.50 86 MET A O 1
ATOM 702 N N . VAL A 1 87 ? 9.471 -12.487 -14.306 1.00 96.81 87 VAL A N 1
ATOM 703 C CA . VAL A 1 87 ? 10.390 -11.647 -15.099 1.00 96.81 87 VAL A CA 1
ATOM 704 C C . VAL A 1 87 ? 11.854 -11.738 -14.652 1.00 96.81 87 VAL A C 1
ATOM 706 O O . VAL A 1 87 ? 12.666 -10.920 -15.072 1.00 96.81 87 VAL A O 1
ATOM 709 N N . ASP A 1 88 ? 12.181 -12.705 -13.791 1.00 94.38 88 ASP A N 1
ATOM 710 C CA . ASP A 1 88 ? 13.520 -12.937 -13.226 1.00 94.38 88 ASP A CA 1
ATOM 711 C C . ASP A 1 88 ? 14.160 -11.687 -12.586 1.00 94.38 88 ASP A C 1
ATOM 713 O O . ASP A 1 88 ? 15.349 -11.395 -12.714 1.00 94.38 88 ASP A O 1
ATOM 717 N N . ILE A 1 89 ? 13.348 -10.906 -11.868 1.00 95.62 89 ILE A N 1
ATOM 718 C CA . ILE A 1 89 ? 13.819 -9.762 -11.084 1.00 95.62 89 ILE A CA 1
ATOM 719 C C . ILE A 1 89 ? 13.951 -10.185 -9.625 1.00 95.62 89 ILE A C 1
ATOM 721 O O . ILE A 1 89 ? 12.999 -10.645 -8.992 1.00 95.62 89 ILE A O 1
ATOM 725 N N . ARG A 1 90 ? 15.126 -9.949 -9.035 1.00 93.31 90 ARG A N 1
ATOM 726 C CA . ARG A 1 90 ? 15.339 -10.185 -7.604 1.00 93.31 90 ARG A CA 1
ATOM 727 C C . ARG A 1 90 ? 14.506 -9.214 -6.767 1.00 93.31 90 ARG A C 1
ATOM 729 O O . ARG A 1 90 ? 14.864 -8.050 -6.600 1.00 93.31 90 ARG A O 1
ATOM 736 N N . TYR A 1 91 ? 13.444 -9.725 -6.159 1.00 94.06 91 TYR A N 1
ATOM 737 C CA . TYR A 1 91 ? 12.620 -8.981 -5.213 1.00 94.06 91 TYR A CA 1
ATOM 738 C C . TYR A 1 91 ? 13.071 -9.205 -3.765 1.00 94.06 91 TYR A C 1
ATOM 740 O O . TYR A 1 91 ? 13.323 -10.333 -3.341 1.00 94.06 91 TYR A O 1
ATOM 748 N N . LYS A 1 92 ? 13.163 -8.119 -2.988 1.00 93.31 92 LYS A N 1
ATOM 749 C CA . LYS A 1 92 ? 13.441 -8.162 -1.548 1.00 93.31 92 LYS A CA 1
ATOM 750 C C . LYS A 1 92 ? 12.220 -7.644 -0.780 1.00 93.31 92 LYS A C 1
ATOM 752 O O . LYS A 1 92 ? 11.933 -6.449 -0.882 1.00 93.31 92 LYS A O 1
ATOM 757 N N . PRO A 1 93 ? 11.530 -8.485 0.011 1.00 91.00 93 PRO A N 1
ATOM 758 C CA . PRO A 1 93 ? 10.394 -8.029 0.801 1.00 91.00 93 PRO A CA 1
ATOM 759 C C . PRO A 1 93 ? 10.807 -6.962 1.826 1.00 91.00 93 PRO A C 1
ATOM 761 O O . PRO A 1 93 ? 11.902 -7.041 2.402 1.00 91.00 93 PRO A O 1
ATOM 764 N N . PRO A 1 94 ? 9.934 -5.980 2.117 1.00 90.88 94 PRO A N 1
ATOM 765 C CA . PRO A 1 94 ? 10.120 -5.093 3.258 1.00 90.88 94 PRO A CA 1
ATOM 766 C C . PRO A 1 94 ? 10.214 -5.893 4.564 1.00 90.88 94 PRO A C 1
ATOM 768 O O . PRO A 1 94 ? 9.472 -6.854 4.762 1.00 90.88 94 PRO A O 1
ATOM 771 N N . ARG A 1 95 ? 11.084 -5.468 5.493 1.00 89.44 95 ARG A N 1
ATOM 772 C CA . ARG A 1 95 ? 11.304 -6.159 6.784 1.00 89.44 95 ARG A CA 1
ATOM 773 C C . ARG A 1 95 ? 10.005 -6.403 7.556 1.00 89.44 95 ARG A C 1
ATOM 775 O O . ARG A 1 95 ? 9.836 -7.466 8.136 1.00 89.44 95 ARG A O 1
ATOM 782 N N . THR A 1 96 ? 9.100 -5.427 7.550 1.00 88.62 96 THR A N 1
ATOM 783 C CA . THR A 1 96 ? 7.801 -5.532 8.224 1.00 88.62 96 THR A CA 1
ATOM 784 C C . THR A 1 96 ? 6.957 -6.662 7.645 1.00 88.62 96 THR A C 1
ATOM 786 O O . THR A 1 96 ? 6.402 -7.443 8.405 1.00 88.62 96 THR A O 1
ATOM 789 N N . ILE A 1 97 ? 6.927 -6.807 6.318 1.00 89.56 97 ILE A N 1
ATOM 790 C CA . ILE A 1 97 ? 6.185 -7.882 5.653 1.00 89.56 97 ILE A CA 1
ATOM 791 C C . ILE A 1 97 ? 6.819 -9.238 5.935 1.00 89.56 97 ILE A C 1
ATOM 793 O O . ILE A 1 97 ? 6.109 -10.174 6.277 1.00 89.56 97 ILE A O 1
ATOM 797 N N . ALA A 1 98 ? 8.152 -9.327 5.885 1.00 87.31 98 ALA A N 1
ATOM 798 C CA . ALA A 1 98 ? 8.857 -10.557 6.238 1.00 87.31 98 ALA A CA 1
ATOM 799 C C . ALA A 1 98 ? 8.485 -11.043 7.653 1.00 87.31 98 ALA A C 1
ATOM 801 O O . ALA A 1 98 ? 8.203 -12.223 7.836 1.00 87.31 98 ALA A O 1
ATOM 802 N N . ARG A 1 99 ? 8.396 -10.126 8.626 1.00 87.81 99 ARG A N 1
ATOM 803 C CA . ARG A 1 99 ? 7.944 -10.439 9.992 1.00 87.81 99 ARG A CA 1
ATOM 804 C C . ARG A 1 99 ? 6.471 -10.844 10.047 1.00 87.81 99 ARG A C 1
ATOM 806 O O . ARG A 1 99 ? 6.136 -11.813 10.714 1.00 87.81 99 ARG A O 1
ATOM 813 N N . MET A 1 100 ? 5.593 -10.128 9.345 1.00 86.12 100 MET A N 1
ATOM 814 C CA . MET A 1 100 ? 4.157 -10.437 9.322 1.00 86.12 100 MET A CA 1
ATOM 815 C C . MET A 1 100 ? 3.884 -11.843 8.774 1.00 86.12 100 MET A C 1
ATOM 817 O O . MET A 1 100 ? 3.131 -12.598 9.382 1.00 86.12 100 MET A O 1
ATOM 821 N N . VAL A 1 101 ? 4.552 -12.221 7.682 1.00 84.50 101 VAL A N 1
ATOM 822 C CA . VAL A 1 101 ? 4.425 -13.558 7.079 1.00 84.50 101 VAL A CA 1
ATOM 823 C C . VAL A 1 101 ? 4.976 -14.649 8.008 1.00 84.50 101 VAL A C 1
ATOM 825 O O . VAL A 1 101 ? 4.389 -15.722 8.111 1.00 84.50 101 VAL A O 1
ATOM 828 N N . GLN A 1 102 ? 6.071 -14.386 8.731 1.00 79.94 102 GLN A N 1
ATOM 829 C CA . GLN A 1 102 ? 6.611 -15.323 9.728 1.00 79.94 102 GLN A CA 1
ATOM 830 C C . GLN A 1 102 ? 5.629 -15.585 10.879 1.00 79.94 102 GLN A C 1
ATOM 832 O O . GLN A 1 102 ? 5.419 -16.740 11.247 1.00 79.94 102 GLN A O 1
ATOM 837 N N . VAL A 1 103 ? 4.996 -14.530 11.404 1.00 75.19 103 VAL A N 1
ATOM 838 C CA . VAL A 1 103 ? 3.998 -14.638 12.481 1.00 75.19 103 VAL A CA 1
ATOM 839 C C . VAL A 1 103 ? 2.762 -15.414 12.015 1.00 75.19 103 VAL A C 1
ATOM 841 O O . VAL A 1 103 ? 2.268 -16.269 12.746 1.00 75.19 103 VAL A O 1
ATOM 844 N N . GLN A 1 104 ? 2.287 -15.180 10.786 1.00 67.69 104 GLN A N 1
ATOM 845 C CA . GLN A 1 104 ? 1.138 -15.904 10.222 1.00 67.69 104 GLN A CA 1
ATOM 846 C C . GLN A 1 104 ? 1.421 -17.395 9.981 1.00 67.69 104 GLN A C 1
ATOM 848 O O . GLN A 1 104 ? 0.530 -18.221 10.157 1.00 67.69 104 GLN A O 1
ATOM 853 N N . ASN A 1 105 ? 2.664 -17.756 9.651 1.00 67.38 105 ASN A N 1
ATOM 854 C CA . ASN A 1 105 ? 3.074 -19.146 9.428 1.00 67.38 105 ASN A CA 1
ATOM 855 C C . ASN A 1 105 ? 3.422 -19.912 10.722 1.00 67.38 105 ASN A C 1
ATOM 857 O O . ASN A 1 105 ? 3.998 -20.997 10.653 1.00 67.38 105 ASN A O 1
ATOM 861 N N . GLY A 1 106 ? 3.084 -19.372 11.900 1.00 55.06 106 GLY A N 1
ATOM 862 C CA . GLY A 1 106 ? 3.300 -20.045 13.184 1.00 55.06 106 GLY A CA 1
ATOM 863 C C . GLY A 1 106 ? 4.755 -20.046 13.661 1.00 55.06 106 GLY A C 1
ATOM 864 O O . GLY A 1 106 ? 5.122 -20.870 14.495 1.00 55.06 106 GLY A O 1
ATOM 865 N N . GLY A 1 107 ? 5.592 -19.140 13.147 1.00 49.03 107 GLY A N 1
ATOM 866 C CA . GLY A 1 107 ? 6.949 -18.948 13.644 1.00 49.03 107 GLY A CA 1
ATOM 867 C C . GLY A 1 107 ? 6.934 -18.246 14.999 1.00 49.03 107 GLY A C 1
ATOM 868 O O . GLY A 1 107 ? 6.862 -17.021 15.063 1.00 49.03 107 GLY A O 1
ATOM 869 N N . THR A 1 108 ? 7.009 -19.012 16.086 1.00 43.22 108 THR A N 1
ATOM 870 C CA . THR A 1 108 ? 7.356 -18.503 17.416 1.00 43.22 108 THR A CA 1
ATOM 871 C C . THR A 1 108 ? 8.780 -17.947 17.360 1.00 43.22 108 THR A C 1
ATOM 873 O O . THR A 1 108 ? 9.749 -18.705 17.352 1.00 43.22 108 THR A O 1
ATOM 876 N N . ASP A 1 109 ? 8.918 -16.623 17.280 1.00 48.34 109 ASP A N 1
ATOM 877 C CA . ASP A 1 109 ? 10.220 -15.966 17.373 1.00 48.34 109 ASP A CA 1
ATOM 878 C C . ASP A 1 109 ? 10.668 -16.000 18.838 1.00 48.34 109 ASP A C 1
ATOM 880 O O . ASP A 1 109 ? 10.228 -15.209 19.674 1.00 48.34 109 ASP A O 1
ATOM 884 N N . ASN A 1 110 ? 11.514 -16.974 19.166 1.00 46.12 110 ASN A N 1
ATOM 885 C CA . ASN A 1 110 ? 12.143 -17.119 20.475 1.00 46.12 110 ASN A CA 1
ATOM 886 C C . ASN A 1 110 ? 13.340 -16.154 20.606 1.00 46.12 110 ASN A C 1
ATOM 888 O O . ASN A 1 110 ? 14.413 -16.541 21.059 1.00 46.12 110 ASN A O 1
ATOM 892 N N . SER A 1 111 ? 13.175 -14.899 20.173 1.00 44.69 111 SER A N 1
ATOM 893 C CA . SER A 1 111 ? 14.160 -13.827 20.330 1.00 44.69 111 SER A CA 1
ATOM 894 C C . SER A 1 111 ? 13.777 -12.940 21.519 1.00 44.69 111 SER A C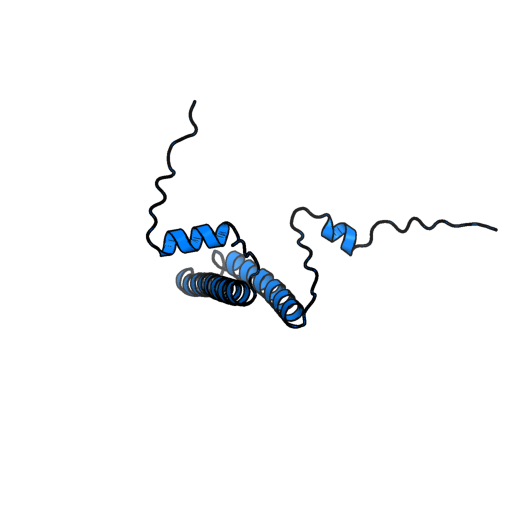 1
ATOM 896 O O . SER A 1 111 ? 13.485 -11.750 21.386 1.00 44.69 111 SER A O 1
ATOM 898 N N . HIS A 1 112 ? 13.735 -13.542 22.702 1.00 44.38 112 HIS A N 1
ATOM 899 C CA . HIS A 1 112 ? 13.829 -12.821 23.963 1.00 44.38 112 HIS A CA 1
ATOM 900 C C . HIS A 1 112 ? 15.068 -13.358 24.679 1.00 44.38 112 HIS A C 1
ATOM 902 O O . HIS A 1 112 ? 15.191 -14.571 24.822 1.00 44.38 112 HIS A O 1
ATOM 908 N N . MET A 1 113 ? 15.939 -12.444 25.120 1.00 47.28 113 MET A N 1
ATOM 909 C CA . MET A 1 113 ? 17.222 -12.654 25.815 1.00 47.28 113 MET A CA 1
ATOM 910 C C . MET A 1 113 ? 18.458 -12.815 24.915 1.00 47.28 113 MET A C 1
ATOM 912 O O . MET A 1 113 ? 18.916 -13.922 24.655 1.00 47.28 113 MET A O 1
ATOM 916 N N . ALA A 1 114 ? 19.033 -11.685 24.505 1.00 47.31 114 ALA A N 1
ATOM 917 C CA . ALA A 1 114 ? 20.484 -11.477 24.496 1.00 47.31 114 ALA A CA 1
ATOM 918 C C . ALA A 1 114 ? 20.741 -9.981 24.283 1.00 47.31 114 ALA A C 1
ATOM 920 O O . ALA A 1 114 ? 20.824 -9.540 23.146 1.00 47.31 114 ALA A O 1
ATOM 921 N N . ASP A 1 115 ? 20.746 -9.225 25.378 1.00 42.59 115 ASP A N 1
ATOM 922 C CA . ASP A 1 115 ? 21.526 -7.994 25.553 1.00 42.59 115 ASP A CA 1
ATOM 923 C C . ASP A 1 115 ? 21.505 -7.683 27.059 1.00 42.59 115 ASP A C 1
ATOM 925 O O . ASP A 1 115 ? 20.697 -6.896 27.540 1.00 42.59 115 ASP A O 1
ATOM 929 N N . ASP A 1 116 ? 22.341 -8.417 27.794 1.00 44.53 116 ASP A N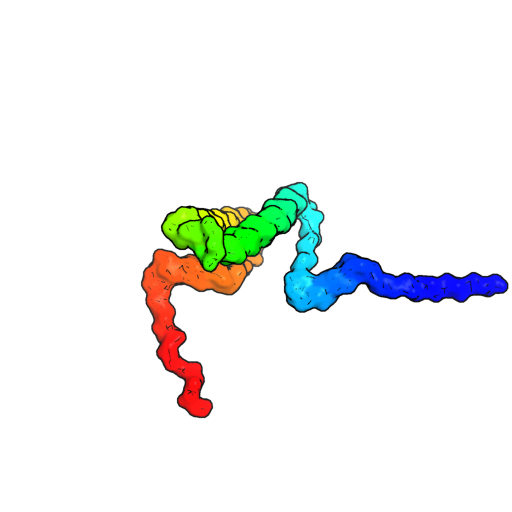 1
ATOM 930 C CA . ASP A 1 116 ? 22.895 -8.047 29.099 1.00 44.53 116 ASP A CA 1
ATOM 931 C C . ASP A 1 116 ? 24.236 -8.791 29.215 1.00 44.53 116 ASP A C 1
ATOM 933 O O . ASP A 1 116 ? 24.272 -9.958 29.605 1.00 44.53 116 ASP A O 1
ATOM 937 N N . GLU A 1 117 ? 25.307 -8.143 28.744 1.00 39.75 117 GLU A N 1
ATOM 938 C CA . GLU A 1 117 ? 26.674 -8.146 29.307 1.00 39.75 117 GLU A CA 1
ATOM 939 C C . GLU A 1 117 ? 27.564 -7.117 28.587 1.00 39.75 117 GLU A C 1
ATOM 941 O O . GLU A 1 117 ? 27.644 -7.145 27.336 1.00 39.75 117 GLU A O 1
#

Radius of gyration: 21.06 Å; chains: 1; bounding box: 42×64×47 Å

pLDDT: mean 82.22, std 16.82, range [39.75, 97.5]

Sequence (117 aa):
MTDQNQDAGPSRWEILARERNARVVLCHTPDTYTLTELTRSADRAMRALRDRTFTSLSIEEVSPLFQEYNDTIIRFHEVIQKICGMVDIRYKPPRTIARMVQVQNGGTDNSHMADDE